Protein AF-A0A496VXV0-F1 (afdb_monomer)

Nearest PDB structures (foldseek):
  2b25-assembly2_B  TM=5.382E-01  e=2.774E-02  Homo sapiens
  3g8a-assembly1_A  TM=6.545E-01  e=1.239E-01  Thermus thermophilus HB8
  3g8b-assembly1_A  TM=5.921E-01  e=7.855E-02  Thermus thermophilus HB8
  3g89-assembly2_B  TM=6.259E-01  e=1.239E-01  Thermus thermophilus HB8
  3id6-assembly1_C-2  TM=5.266E-01  e=1.239E-01  Saccharolobus solfataricus

pLDDT: mean 87.2, std 16.37, range [36.59, 98.19]

Secondary structure (DSSP, 8-state):
-PPP------S-----EEEEEEEES-SSHHHHHHTT--STT--HHHHHHHHHHHEEEEEEEEEEEEHHHHHHHHHHHHHHTT---EEEEEE--SS---SS-EEEEEEEE-----

Structure (mmCIF, N/CA/C/O backbone):
data_AF-A0A496VXV0-F1
#
_entry.id   AF-A0A496VXV0-F1
#
loop_
_atom_site.group_PDB
_atom_site.id
_atom_site.type_symbol
_atom_site.label_atom_id
_atom_site.label_alt_id
_atom_site.label_comp_id
_atom_site.label_asym_id
_atom_site.label_entity_id
_atom_site.label_seq_id
_atom_site.pdbx_PDB_ins_code
_atom_site.Cartn_x
_atom_site.Cartn_y
_atom_site.Cartn_z
_atom_site.occupancy
_atom_site.B_iso_or_equiv
_atom_site.auth_seq_id
_atom_site.auth_comp_id
_atom_site.auth_asym_id
_atom_site.auth_atom_id
_atom_site.pdbx_PDB_model_num
ATOM 1 N N . MET A 1 1 ? -19.725 -8.554 10.460 1.00 43.66 1 MET A N 1
ATOM 2 C CA . MET A 1 1 ? -18.815 -7.424 10.185 1.00 43.66 1 MET A CA 1
ATOM 3 C C . MET A 1 1 ? -18.852 -6.503 11.391 1.00 43.66 1 MET A C 1
ATOM 5 O O . MET A 1 1 ? -19.963 -6.195 11.818 1.00 43.66 1 MET A O 1
ATOM 9 N N . PRO A 1 2 ? -17.710 -6.135 11.993 1.00 45.44 2 PRO A N 1
ATOM 10 C CA . PRO A 1 2 ? -17.699 -5.095 13.012 1.00 45.44 2 PRO A CA 1
ATOM 11 C C . PRO A 1 2 ? -18.134 -3.774 12.364 1.00 45.44 2 PRO A C 1
ATOM 13 O O . PRO A 1 2 ? -17.814 -3.497 11.210 1.00 45.44 2 PRO A O 1
ATOM 16 N N . MET A 1 3 ? -18.977 -3.032 13.071 1.00 48.06 3 MET A N 1
ATOM 17 C CA . MET A 1 3 ? -19.660 -1.842 12.574 1.00 48.06 3 MET A CA 1
ATOM 18 C C . MET A 1 3 ? -18.875 -0.618 13.057 1.00 48.06 3 MET A C 1
ATOM 20 O O . MET A 1 3 ? -18.769 -0.432 14.269 1.00 48.06 3 MET A O 1
ATOM 24 N N . CYS A 1 4 ? -18.332 0.186 12.133 1.00 50.03 4 CYS A N 1
ATOM 25 C CA . CYS A 1 4 ? -17.700 1.478 12.435 1.00 50.03 4 CYS A CA 1
ATOM 26 C C . CYS A 1 4 ? -18.625 2.312 13.331 1.00 50.03 4 CYS A C 1
ATOM 28 O O . CYS A 1 4 ? -19.787 2.538 12.981 1.00 50.03 4 CYS A O 1
ATOM 30 N N . ARG A 1 5 ? -18.130 2.773 14.483 1.00 52.34 5 ARG A N 1
ATOM 31 C CA . ARG A 1 5 ? -18.877 3.666 15.377 1.00 52.34 5 ARG A CA 1
ATOM 32 C C . ARG A 1 5 ? -18.281 5.067 15.300 1.00 52.34 5 ARG A C 1
ATOM 34 O O . ARG A 1 5 ? -17.224 5.317 15.865 1.00 52.34 5 ARG A O 1
ATOM 41 N N . SER A 1 6 ? -18.975 5.991 14.640 1.00 53.12 6 SER A N 1
ATOM 42 C CA . SER A 1 6 ? -18.615 7.410 14.677 1.00 53.12 6 SER A CA 1
ATOM 43 C C . SER A 1 6 ? -19.058 8.018 16.014 1.00 53.12 6 SER A C 1
ATOM 45 O O . SER A 1 6 ? -20.259 8.138 16.273 1.00 53.12 6 SER A O 1
ATOM 47 N N . ASN A 1 7 ? -18.115 8.426 16.864 1.00 53.34 7 ASN A N 1
ATOM 48 C CA . ASN A 1 7 ? -18.422 9.191 18.076 1.00 53.34 7 ASN A CA 1
ATOM 49 C C . ASN A 1 7 ? -18.477 10.684 17.727 1.00 53.34 7 ASN A C 1
ATOM 51 O O . ASN A 1 7 ? -17.450 11.347 17.610 1.00 53.34 7 ASN A O 1
ATOM 55 N N . GLY A 1 8 ? -19.686 11.213 17.536 1.00 49.34 8 GLY A N 1
ATOM 56 C CA . GLY A 1 8 ? -19.908 12.642 17.329 1.00 49.34 8 GLY A CA 1
ATOM 57 C C . GLY A 1 8 ? -19.907 13.402 18.655 1.00 49.34 8 GLY A C 1
ATOM 58 O O . GLY A 1 8 ? -20.921 13.427 19.346 1.00 49.34 8 GLY A O 1
ATOM 59 N N . ALA A 1 9 ? -18.792 14.046 18.999 1.00 45.94 9 ALA A N 1
ATOM 60 C CA . ALA A 1 9 ? -18.738 15.085 20.028 1.00 45.94 9 ALA A CA 1
ATOM 61 C C . ALA A 1 9 ? -17.728 16.158 19.597 1.00 45.94 9 ALA A C 1
ATOM 63 O O . ALA A 1 9 ? -16.547 15.876 19.418 1.00 45.94 9 ALA A O 1
ATOM 64 N N . GLY A 1 10 ? -18.226 17.370 19.347 1.00 54.41 10 GLY A N 1
ATOM 65 C CA . GLY A 1 10 ? -17.486 18.421 18.661 1.00 54.41 10 GLY A CA 1
ATOM 66 C C . GLY A 1 10 ? -16.418 19.115 19.503 1.00 54.41 10 GLY A C 1
ATOM 67 O O . GLY A 1 10 ? -16.707 19.590 20.592 1.00 54.41 10 GLY A O 1
ATOM 68 N N . THR A 1 11 ? -15.231 19.239 18.913 1.00 45.03 11 THR A N 1
ATOM 69 C CA . THR A 1 11 ? -14.305 20.389 18.901 1.00 45.03 11 THR A CA 1
ATOM 70 C C . THR A 1 11 ? -13.273 20.089 17.799 1.00 45.03 11 THR A C 1
ATOM 72 O O . THR A 1 11 ? -12.750 18.983 17.755 1.00 45.03 11 THR A O 1
ATOM 75 N N . GLU A 1 12 ? -13.080 21.010 16.841 1.00 51.84 12 GLU A N 1
ATOM 76 C CA . GLU A 1 12 ? -12.240 20.878 15.622 1.00 51.84 12 GLU A CA 1
ATOM 77 C C . GLU A 1 12 ? -11.945 19.437 15.151 1.00 51.84 12 GLU A C 1
ATOM 79 O O . GLU A 1 12 ? -10.835 18.912 15.272 1.00 51.84 12 GLU A O 1
ATOM 84 N N . GLN A 1 13 ? -12.960 18.778 14.586 1.00 51.66 13 GLN A N 1
ATOM 85 C CA . GLN A 1 13 ? -12.794 17.451 14.005 1.00 51.66 13 GLN A CA 1
ATOM 86 C C . GLN A 1 13 ? -11.862 17.565 12.787 1.00 51.66 13 GLN A C 1
ATOM 88 O O . GLN A 1 13 ? -12.281 18.002 11.715 1.00 51.66 13 GLN A O 1
ATOM 93 N N . LYS A 1 14 ? -10.592 17.157 12.912 1.00 62.50 14 LYS A N 1
ATOM 94 C CA . LYS A 1 14 ? -9.803 16.780 11.727 1.00 62.50 14 LYS A CA 1
ATOM 95 C C . LYS A 1 14 ? -10.651 15.764 10.970 1.00 62.50 14 LYS A C 1
ATOM 97 O O . LYS A 1 14 ? -10.956 14.742 11.571 1.00 62.50 14 LYS A O 1
ATOM 102 N N . ASN A 1 15 ? -11.056 16.052 9.730 1.00 74.25 15 ASN A N 1
ATOM 103 C CA . ASN A 1 15 ? -11.905 15.162 8.931 1.00 74.25 15 ASN A CA 1
ATOM 104 C C . ASN A 1 15 ? -11.364 13.729 9.010 1.00 74.25 15 ASN A C 1
ATOM 106 O O . ASN A 1 15 ? -10.308 13.432 8.450 1.00 74.25 15 ASN A O 1
ATOM 110 N N . LYS A 1 16 ? -12.047 12.877 9.778 1.00 88.81 16 LYS A N 1
ATOM 111 C CA . LYS A 1 16 ? -11.743 11.457 9.869 1.00 88.81 16 LYS A CA 1
ATOM 112 C C . LYS A 1 16 ? -12.671 10.704 8.931 1.00 88.81 16 LYS A C 1
ATOM 114 O O . LYS A 1 16 ? -13.772 11.167 8.640 1.00 88.81 16 LYS A O 1
ATOM 119 N N . PHE A 1 17 ? -12.217 9.554 8.458 1.00 93.50 17 PHE A N 1
ATOM 120 C CA . PHE A 1 17 ? -12.974 8.726 7.532 1.00 93.50 17 PHE A CA 1
ATOM 121 C C . PHE A 1 17 ? -13.209 7.348 8.132 1.00 93.50 17 PHE A C 1
ATOM 123 O O . PHE A 1 17 ? -12.291 6.739 8.677 1.00 93.50 17 PHE A O 1
ATOM 130 N N . SER A 1 18 ? -14.426 6.835 7.976 1.00 93.62 18 SER A N 1
ATOM 131 C CA . SER A 1 18 ? -14.773 5.470 8.377 1.00 93.62 18 SER A CA 1
ATOM 132 C C . SER A 1 18 ? -14.361 4.425 7.324 1.00 93.62 18 SER A C 1
ATOM 134 O O . SER A 1 18 ? -14.336 3.225 7.589 1.00 93.62 18 SER A O 1
ATOM 136 N N . PHE A 1 19 ? -14.021 4.866 6.110 1.00 95.75 19 PHE A N 1
ATOM 137 C CA . PHE A 1 19 ? -13.480 4.015 5.055 1.00 95.75 19 PHE A CA 1
ATOM 138 C C . PHE A 1 19 ? -12.563 4.816 4.136 1.00 95.75 19 PHE 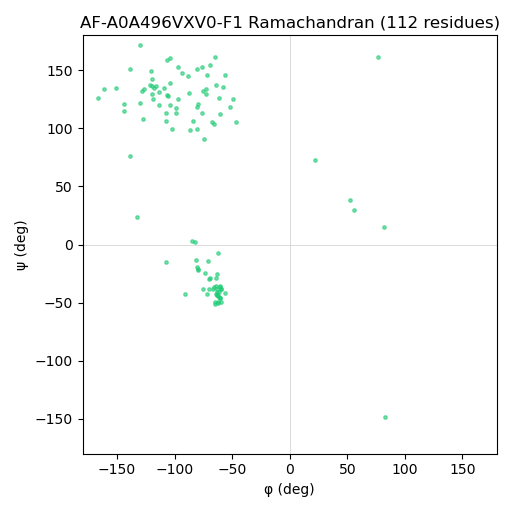A C 1
ATOM 140 O O . PHE A 1 19 ? -12.922 5.913 3.706 1.00 95.75 19 PHE A O 1
ATOM 147 N N . ILE A 1 20 ? -11.396 4.262 3.813 1.00 96.88 20 ILE A N 1
ATOM 148 C CA . ILE A 1 20 ? -10.465 4.840 2.841 1.00 96.88 20 ILE A CA 1
ATOM 149 C C . ILE A 1 20 ? -10.091 3.764 1.823 1.00 96.88 20 ILE A C 1
ATOM 151 O O . ILE A 1 20 ? -9.707 2.656 2.192 1.00 96.88 20 ILE A O 1
ATOM 155 N N . THR A 1 21 ? -10.160 4.103 0.537 1.00 96.75 21 THR A N 1
ATOM 156 C CA . THR A 1 21 ? -9.563 3.302 -0.539 1.00 96.75 21 THR A CA 1
ATOM 157 C C . THR A 1 21 ? -8.329 4.005 -1.066 1.00 96.75 21 THR A C 1
ATOM 159 O O . THR A 1 21 ? -8.406 5.172 -1.455 1.00 96.75 21 THR A O 1
ATOM 162 N N . TRP A 1 22 ? -7.213 3.294 -1.132 1.00 95.44 22 TRP A N 1
ATOM 163 C CA . TRP A 1 22 ? -5.940 3.851 -1.543 1.00 95.44 22 TRP A CA 1
ATOM 164 C C . TRP A 1 22 ? -5.318 3.026 -2.668 1.00 95.44 22 TRP A C 1
ATOM 166 O O . TRP A 1 22 ? -4.865 1.901 -2.476 1.00 95.44 22 TRP A O 1
ATOM 176 N N . PHE A 1 23 ? -5.319 3.600 -3.869 1.00 93.25 23 PHE A N 1
ATOM 177 C CA . PHE A 1 23 ? -4.737 3.000 -5.065 1.00 93.25 23 PHE A CA 1
ATOM 178 C C . PHE A 1 23 ? -3.396 3.670 -5.335 1.00 93.25 23 PHE A C 1
ATOM 180 O O . PHE A 1 23 ? -3.364 4.779 -5.871 1.00 93.25 23 PHE A O 1
ATOM 187 N N . LEU A 1 24 ? -2.300 3.018 -4.942 1.00 84.62 24 LEU A N 1
ATOM 188 C CA . LEU A 1 24 ? -0.970 3.598 -5.070 1.00 84.62 24 LEU A CA 1
ATOM 189 C C . LEU A 1 24 ? -0.177 2.906 -6.188 1.00 84.62 24 LEU A C 1
ATOM 191 O O . LEU A 1 24 ? 0.154 1.721 -6.073 1.00 84.62 24 LEU A O 1
ATOM 195 N N . PRO A 1 25 ? 0.140 3.620 -7.283 1.00 83.50 25 PRO A N 1
ATOM 196 C CA . PRO A 1 25 ? 0.901 3.035 -8.375 1.00 83.50 25 PRO A CA 1
ATOM 197 C C . PRO A 1 25 ? 2.384 2.842 -8.037 1.00 83.50 25 PRO A C 1
ATOM 199 O O . PRO A 1 25 ? 2.996 1.977 -8.661 1.00 83.50 25 PRO A O 1
ATOM 202 N N . TYR A 1 26 ? 2.932 3.620 -7.090 1.00 92.81 26 TYR A N 1
ATOM 203 C CA . TYR A 1 26 ? 4.362 3.658 -6.768 1.00 92.81 26 TYR A CA 1
ATOM 204 C C . TYR A 1 26 ? 4.610 3.850 -5.266 1.00 92.81 26 TYR A C 1
ATOM 206 O O . TYR A 1 26 ? 4.208 4.860 -4.692 1.00 92.81 26 TYR A O 1
ATOM 214 N N . LEU A 1 27 ? 5.299 2.893 -4.655 1.00 94.94 27 LEU A N 1
ATOM 215 C CA . LEU A 1 27 ? 6.012 2.983 -3.379 1.00 94.94 27 LEU A CA 1
ATOM 216 C C . LEU A 1 27 ? 7.531 3.002 -3.580 1.00 94.94 27 LEU A C 1
ATOM 218 O O . LEU A 1 27 ? 8.239 3.327 -2.634 1.00 94.94 27 LEU A O 1
ATOM 222 N N . ALA A 1 28 ? 8.026 2.645 -4.770 1.00 94.81 28 ALA A N 1
ATOM 223 C CA . ALA A 1 28 ? 9.418 2.810 -5.185 1.00 94.81 28 ALA A CA 1
ATOM 224 C C . ALA A 1 28 ? 9.639 4.125 -5.949 1.00 94.81 28 ALA A C 1
ATOM 226 O O . ALA A 1 28 ? 8.778 4.579 -6.708 1.00 94.81 28 ALA A O 1
ATOM 227 N N . ILE A 1 29 ? 10.830 4.708 -5.794 1.00 94.62 29 ILE A N 1
ATOM 228 C CA . ILE A 1 29 ? 11.181 5.983 -6.428 1.00 94.62 29 ILE A CA 1
ATOM 229 C C . ILE A 1 29 ? 11.473 5.810 -7.924 1.00 94.62 29 ILE A C 1
ATOM 231 O O . ILE A 1 29 ? 11.050 6.622 -8.739 1.00 94.62 29 ILE A O 1
ATOM 235 N N . GLU A 1 30 ? 12.130 4.723 -8.323 1.00 94.50 30 GLU A N 1
ATOM 236 C CA . GLU A 1 30 ? 12.549 4.473 -9.703 1.00 94.50 30 GLU A CA 1
ATOM 237 C C . GLU A 1 30 ? 11.381 4.369 -10.702 1.00 94.50 30 GLU A C 1
ATOM 239 O O . GLU A 1 30 ? 11.434 5.046 -11.737 1.00 94.50 30 GLU A O 1
ATOM 244 N N . PRO A 1 31 ? 10.311 3.579 -10.459 1.00 92.62 31 PRO A N 1
ATOM 245 C CA . PRO A 1 31 ? 9.170 3.529 -11.372 1.00 92.62 31 PRO A CA 1
ATOM 246 C C . PRO A 1 31 ? 8.364 4.834 -11.373 1.00 92.62 31 PRO A C 1
ATOM 248 O O . PRO A 1 31 ? 7.813 5.194 -12.413 1.00 92.62 31 PRO A O 1
ATOM 251 N N . MET A 1 32 ? 8.349 5.576 -10.260 1.00 93.50 32 MET A N 1
ATOM 252 C CA . MET A 1 32 ? 7.756 6.913 -10.192 1.00 93.50 32 MET A CA 1
ATOM 253 C C . MET A 1 32 ? 8.516 7.903 -11.095 1.00 93.50 32 MET A C 1
ATOM 255 O O . MET A 1 32 ? 7.902 8.572 -11.929 1.00 93.50 32 MET A O 1
ATOM 259 N N . LEU A 1 33 ? 9.848 7.951 -10.989 1.00 95.06 33 LEU A N 1
ATOM 260 C CA . LEU A 1 33 ? 10.705 8.795 -11.831 1.00 95.06 33 LEU A CA 1
ATOM 261 C C . LEU A 1 33 ? 10.612 8.401 -13.307 1.00 95.06 33 LEU A C 1
ATOM 263 O O . LEU A 1 33 ? 10.504 9.261 -14.178 1.00 95.06 33 LEU A O 1
ATOM 267 N N . SER A 1 34 ? 10.582 7.097 -13.595 1.00 93.75 34 SER A N 1
ATOM 268 C CA . SER A 1 34 ? 10.426 6.569 -14.958 1.00 93.75 34 SER A CA 1
ATOM 269 C C . SER A 1 34 ? 9.080 6.951 -15.588 1.00 93.75 34 SER A C 1
ATOM 271 O O . SER A 1 34 ? 8.975 7.042 -16.810 1.00 93.75 34 SER A O 1
ATOM 273 N N . ALA A 1 35 ? 8.055 7.206 -14.769 1.00 90.81 35 ALA A N 1
ATOM 274 C CA . ALA A 1 35 ? 6.762 7.734 -15.200 1.00 90.81 35 ALA A CA 1
ATOM 275 C C . ALA A 1 35 ? 6.748 9.270 -15.372 1.00 90.81 35 ALA A C 1
ATOM 277 O O . ALA A 1 35 ? 5.706 9.835 -15.701 1.00 90.81 35 ALA A O 1
ATOM 278 N N . GLY A 1 36 ? 7.883 9.948 -15.164 1.00 93.94 36 GLY A N 1
ATOM 279 C CA . GLY A 1 36 ? 8.031 11.397 -15.317 1.00 93.94 36 GLY A CA 1
ATOM 280 C C . GLY A 1 36 ? 7.566 12.221 -14.113 1.00 93.94 36 GLY A C 1
ATOM 281 O O . GLY A 1 36 ? 7.357 13.425 -14.252 1.00 93.94 36 GLY A O 1
ATOM 282 N N . LEU A 1 37 ? 7.374 11.598 -12.946 1.00 90.94 37 LEU A N 1
ATOM 283 C CA . LEU A 1 37 ? 6.954 12.286 -11.723 1.00 90.94 37 LEU A CA 1
ATOM 284 C C . LEU A 1 37 ? 8.170 12.805 -10.928 1.00 90.9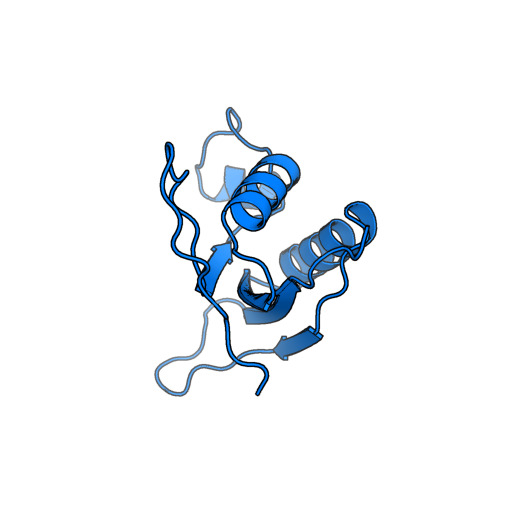4 37 LEU A C 1
ATOM 286 O O . LEU A 1 37 ? 9.207 12.146 -10.914 1.00 90.94 37 LEU A O 1
ATOM 290 N N . PRO A 1 38 ? 8.068 13.971 -10.260 1.00 91.81 38 PRO A N 1
ATOM 291 C CA . PRO A 1 38 ? 9.183 14.578 -9.531 1.00 91.81 38 PRO A CA 1
ATOM 292 C C . PRO A 1 38 ? 9.468 13.889 -8.186 1.00 91.81 38 PRO A C 1
ATOM 294 O O . PRO A 1 38 ? 8.560 13.378 -7.534 1.00 91.81 38 PRO A O 1
ATOM 297 N N . GLU A 1 39 ? 10.717 13.955 -7.716 1.00 93.12 39 GLU A N 1
ATOM 298 C CA . GLU A 1 39 ? 11.142 13.332 -6.448 1.00 93.12 39 GLU A CA 1
ATOM 299 C C . GLU A 1 39 ? 10.806 14.134 -5.183 1.00 93.12 39 GLU A C 1
ATOM 301 O O . GLU A 1 39 ? 10.786 13.566 -4.095 1.00 93.12 39 GLU A O 1
ATOM 306 N N . TYR A 1 40 ? 10.537 15.441 -5.297 1.00 88.06 40 TYR A N 1
ATOM 307 C CA . TYR A 1 40 ? 10.584 16.393 -4.171 1.00 88.06 40 TYR A CA 1
ATOM 308 C C . TYR A 1 40 ? 9.594 16.124 -3.018 1.00 88.06 40 TYR A C 1
ATOM 310 O O . TYR A 1 40 ? 9.683 16.767 -1.973 1.00 88.06 40 TYR A O 1
ATOM 318 N N . HIS A 1 41 ? 8.677 15.166 -3.176 1.00 85.50 41 HIS A N 1
ATOM 319 C CA . HIS A 1 41 ? 7.712 14.742 -2.155 1.00 85.50 41 HIS A CA 1
ATOM 320 C C . HIS A 1 41 ? 7.625 13.218 -1.996 1.00 85.50 41 HIS A C 1
ATOM 322 O O . HIS A 1 41 ? 6.602 12.696 -1.549 1.00 85.50 41 HIS A O 1
ATOM 328 N N . PHE A 1 42 ? 8.676 12.491 -2.376 1.00 92.19 42 PHE A N 1
ATOM 329 C CA . PHE A 1 42 ? 8.706 11.043 -2.233 1.00 92.19 42 PHE A CA 1
ATOM 330 C C . PHE A 1 42 ? 8.910 10.629 -0.767 1.00 92.19 42 PHE A C 1
ATOM 332 O O . PH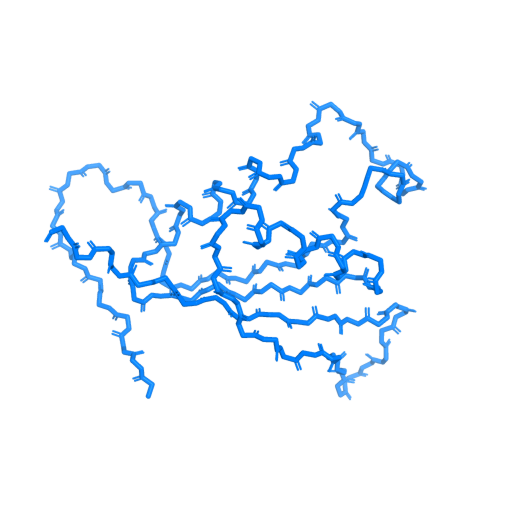E A 1 42 ? 10.031 10.479 -0.291 1.00 92.19 42 PHE A O 1
ATOM 339 N N . ASP A 1 43 ? 7.800 10.454 -0.051 1.00 93.31 43 ASP A N 1
ATOM 340 C CA . ASP A 1 43 ? 7.762 9.942 1.322 1.00 93.31 43 ASP A CA 1
ATOM 341 C C . ASP A 1 43 ? 6.584 8.962 1.496 1.00 93.31 43 ASP A C 1
ATOM 343 O O . ASP A 1 43 ? 5.537 9.319 2.052 1.00 93.31 43 ASP A O 1
ATOM 347 N N . PRO A 1 44 ? 6.704 7.720 0.989 1.00 93.00 44 PRO A N 1
ATOM 348 C CA . PRO A 1 44 ? 5.625 6.737 1.069 1.00 93.00 44 PRO A CA 1
ATOM 349 C C . PRO A 1 44 ? 5.236 6.405 2.518 1.00 93.00 44 PRO A C 1
ATOM 351 O O . PRO A 1 44 ? 4.051 6.228 2.806 1.00 93.00 44 PRO A O 1
ATOM 354 N N . ALA A 1 45 ? 6.199 6.378 3.445 1.00 93.88 45 ALA A N 1
ATOM 355 C CA . ALA A 1 45 ? 5.942 6.089 4.854 1.00 93.88 45 ALA A CA 1
ATOM 356 C C . ALA A 1 45 ? 5.227 7.248 5.563 1.00 93.88 45 ALA A C 1
ATOM 358 O O . ALA A 1 45 ? 4.286 7.034 6.329 1.00 93.88 45 ALA A O 1
ATOM 359 N N . GLY A 1 46 ? 5.634 8.496 5.319 1.00 95.06 46 GLY A N 1
ATOM 360 C CA . GLY A 1 46 ? 4.927 9.673 5.826 1.00 95.06 46 GLY A CA 1
ATOM 361 C C . GLY A 1 46 ? 3.512 9.789 5.271 1.00 95.06 46 GLY A C 1
ATOM 362 O O . GLY A 1 46 ? 2.577 10.020 6.041 1.00 95.06 46 GLY A O 1
ATOM 363 N N . LEU A 1 47 ? 3.326 9.548 3.969 1.00 93.81 47 LEU A N 1
ATOM 364 C CA . LEU A 1 47 ? 2.001 9.538 3.353 1.00 93.81 47 LEU A CA 1
ATOM 365 C C . LEU A 1 47 ? 1.117 8.431 3.941 1.00 93.81 47 LEU A C 1
ATOM 367 O O . LEU A 1 47 ? -0.032 8.694 4.295 1.00 93.81 47 LEU A O 1
ATOM 371 N N . PHE A 1 48 ? 1.649 7.220 4.116 1.00 95.19 48 PHE A N 1
ATOM 372 C CA . PHE A 1 48 ? 0.917 6.126 4.749 1.00 95.19 48 PHE A CA 1
ATOM 373 C C . PHE A 1 48 ? 0.485 6.469 6.177 1.00 95.19 48 PHE A C 1
ATOM 375 O O . PHE A 1 48 ? -0.697 6.352 6.498 1.00 95.19 48 PHE A O 1
ATOM 382 N N . ARG A 1 49 ? 1.398 6.972 7.018 1.00 95.44 49 ARG A N 1
ATOM 383 C CA . ARG A 1 49 ? 1.075 7.403 8.389 1.00 95.44 49 ARG A CA 1
ATOM 384 C C . ARG A 1 49 ? 0.029 8.512 8.411 1.00 95.44 49 ARG A C 1
ATOM 386 O O . ARG A 1 49 ? -0.850 8.506 9.272 1.00 95.44 49 ARG A O 1
ATOM 393 N N . TYR A 1 50 ? 0.086 9.443 7.460 1.00 94.56 50 TYR A N 1
ATOM 394 C CA . TYR A 1 50 ? -0.924 10.486 7.315 1.00 94.56 50 TYR A CA 1
ATOM 395 C C . TYR A 1 50 ? -2.306 9.895 6.998 1.00 94.56 50 TYR A C 1
ATOM 397 O O . TYR A 1 50 ? -3.264 10.179 7.717 1.00 94.56 50 TYR A O 1
ATOM 405 N N . ILE A 1 51 ? -2.404 9.016 5.994 1.00 94.19 51 ILE A N 1
ATOM 406 C CA . ILE A 1 51 ? -3.653 8.334 5.619 1.00 94.19 51 ILE A CA 1
ATOM 407 C C . ILE A 1 51 ? -4.186 7.473 6.773 1.00 94.19 51 ILE A C 1
ATOM 409 O O . ILE A 1 51 ? -5.364 7.564 7.122 1.00 94.19 51 ILE A O 1
ATOM 413 N N . TRP A 1 52 ? -3.321 6.701 7.434 1.00 94.69 52 TRP A N 1
ATOM 414 C CA . TRP A 1 52 ? -3.674 5.929 8.627 1.00 94.69 52 TRP A CA 1
ATOM 415 C C . TRP A 1 52 ? -4.175 6.825 9.764 1.00 94.69 52 TRP A C 1
ATOM 417 O O . TRP A 1 52 ? -5.127 6.492 10.473 1.00 94.69 52 TRP A O 1
ATOM 427 N N . GLY A 1 53 ? -3.570 8.003 9.918 1.00 93.44 53 GLY A N 1
ATOM 428 C CA . GLY A 1 53 ? -3.985 9.039 10.851 1.00 93.44 53 GLY A CA 1
ATOM 429 C C . GLY A 1 53 ? -5.363 9.621 10.539 1.00 93.44 53 GLY A C 1
ATOM 430 O O . GLY A 1 53 ? -6.046 10.030 11.474 1.00 93.44 53 GLY A O 1
ATOM 431 N N . LEU A 1 54 ? -5.806 9.633 9.282 1.00 94.12 54 LEU A N 1
ATOM 432 C CA . LEU A 1 54 ? -7.145 10.088 8.888 1.00 94.12 54 LEU A CA 1
ATOM 433 C C . LEU A 1 54 ? -8.237 9.034 9.121 1.00 94.12 54 LEU A C 1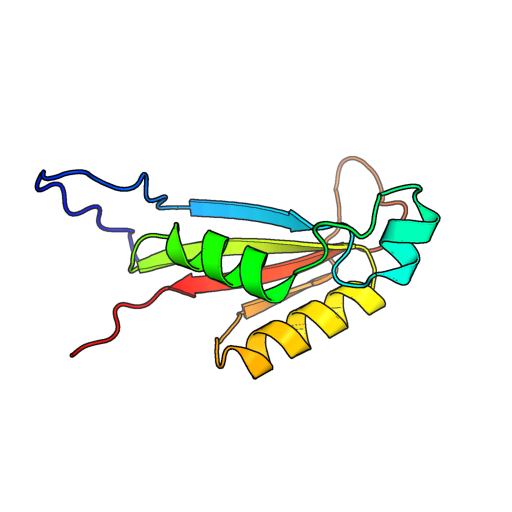
ATOM 435 O O . LEU A 1 54 ? -9.405 9.392 9.241 1.00 94.12 54 LEU A O 1
ATOM 439 N N . LEU A 1 55 ? -7.883 7.755 9.226 1.00 94.31 55 LEU A N 1
ATOM 440 C CA . LEU A 1 55 ? -8.850 6.687 9.471 1.00 94.31 55 LEU A CA 1
ATOM 441 C C . LEU A 1 55 ? -9.375 6.725 10.919 1.00 94.31 55 LEU A C 1
ATOM 443 O O . LEU A 1 55 ? -8.593 6.864 11.871 1.00 94.31 55 LEU A O 1
ATOM 447 N N . GLU A 1 56 ? -10.692 6.609 11.088 1.00 92.25 56 GLU A N 1
ATOM 448 C CA . GLU A 1 56 ? -11.340 6.412 12.393 1.00 92.25 56 GLU A CA 1
ATOM 449 C C . GLU A 1 56 ? -10.953 5.064 13.016 1.00 92.25 56 GLU A C 1
ATOM 451 O O . GLU A 1 56 ? -10.463 4.160 12.339 1.00 92.25 56 GLU A O 1
ATOM 456 N N . SER A 1 57 ? -11.154 4.928 14.325 1.00 90.25 57 SER A N 1
ATOM 457 C CA . SER A 1 57 ? -11.057 3.626 14.984 1.00 90.25 57 SER A CA 1
ATOM 458 C C . SER A 1 57 ? -12.207 2.707 14.563 1.00 90.25 57 SER A C 1
ATOM 460 O O . SER A 1 57 ? -13.281 3.170 14.188 1.00 90.25 57 SER A O 1
ATOM 462 N N . GLU A 1 58 ? -11.980 1.401 14.650 1.00 90.75 58 GLU A N 1
ATOM 463 C CA . GLU A 1 58 ? -12.875 0.323 14.212 1.00 90.75 58 GLU A CA 1
ATOM 464 C C . GLU A 1 58 ? -13.286 0.421 12.733 1.00 90.75 58 GLU A C 1
ATOM 466 O O . GLU A 1 58 ? -14.367 -0.020 12.340 1.00 90.75 58 GLU A O 1
ATOM 471 N N . CYS A 1 59 ? -12.410 1.000 11.909 1.00 94.06 59 CYS A N 1
ATOM 472 C CA . CYS A 1 59 ? -12.673 1.306 10.510 1.00 94.06 59 CYS A CA 1
ATOM 473 C C . CYS A 1 59 ? -11.579 0.806 9.567 1.00 94.06 59 CYS A C 1
ATOM 475 O O . CYS A 1 59 ? -10.556 0.268 9.998 1.00 94.06 59 CYS A O 1
ATOM 477 N N . ILE A 1 60 ? -11.849 0.900 8.261 1.00 96.44 60 ILE A N 1
ATOM 478 C CA . ILE A 1 60 ? -11.170 0.083 7.250 1.00 96.44 60 ILE A CA 1
ATOM 479 C C . ILE A 1 60 ? -10.376 0.938 6.257 1.00 96.44 60 ILE A C 1
ATOM 481 O O . ILE A 1 60 ? -10.892 1.902 5.689 1.00 96.44 60 ILE A O 1
ATOM 485 N N . LEU A 1 61 ? -9.142 0.517 5.983 1.00 97.50 61 LEU A N 1
ATOM 486 C CA . LEU A 1 61 ? -8.331 0.987 4.863 1.00 97.50 61 LEU A CA 1
ATOM 487 C C . LEU A 1 61 ? -8.124 -0.158 3.865 1.00 97.50 61 LEU A C 1
ATOM 489 O O . LEU A 1 61 ? -7.561 -1.195 4.206 1.00 97.50 61 LEU A O 1
ATOM 493 N N . LEU A 1 62 ? -8.571 0.047 2.627 1.00 98.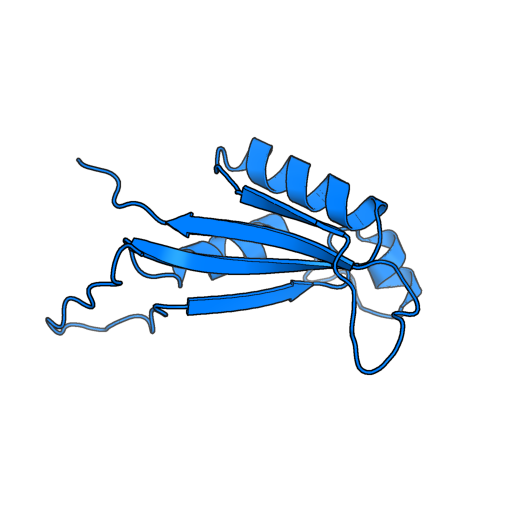19 62 LEU A N 1
ATOM 494 C CA . LEU A 1 62 ? -8.288 -0.825 1.489 1.00 98.19 62 LEU A CA 1
ATOM 495 C C . LEU A 1 62 ? -7.108 -0.251 0.705 1.00 98.19 62 LEU A C 1
ATOM 497 O O . LEU A 1 62 ? -7.180 0.891 0.253 1.00 98.19 62 LEU A O 1
ATOM 501 N N . ILE A 1 63 ? -6.064 -1.047 0.490 1.00 98.00 63 ILE A N 1
ATOM 502 C CA . ILE A 1 63 ? -4.895 -0.663 -0.310 1.00 98.00 63 ILE A CA 1
ATOM 503 C C . ILE A 1 63 ? -4.795 -1.567 -1.530 1.00 98.00 63 ILE A C 1
ATOM 505 O O . ILE A 1 63 ? -4.950 -2.783 -1.418 1.00 98.00 63 ILE A O 1
ATOM 509 N N . VAL A 1 64 ? -4.513 -0.973 -2.689 1.00 97.62 64 VAL A N 1
ATOM 510 C CA . VAL A 1 64 ? -4.231 -1.700 -3.927 1.00 97.62 64 VAL A CA 1
ATOM 511 C C . VAL A 1 64 ? -2.949 -1.177 -4.561 1.00 97.62 64 VAL A C 1
ATOM 513 O O . VAL A 1 64 ? -2.868 -0.004 -4.934 1.00 97.62 64 VAL A O 1
ATOM 516 N N . ASN A 1 65 ? -1.976 -2.069 -4.746 1.00 97.19 65 ASN A N 1
ATOM 517 C CA . ASN A 1 65 ? -0.710 -1.769 -5.405 1.00 97.19 65 ASN A CA 1
ATOM 518 C C . ASN A 1 65 ? -0.631 -2.366 -6.810 1.00 97.19 65 ASN A C 1
ATOM 520 O O . ASN A 1 65 ? -1.319 -3.320 -7.190 1.00 97.19 65 ASN A O 1
ATOM 524 N N . GLN A 1 66 ? 0.257 -1.761 -7.585 1.00 95.38 66 GLN A N 1
ATOM 525 C CA . GLN A 1 66 ? 0.546 -2.059 -8.972 1.00 95.38 66 GLN A CA 1
ATOM 526 C C . GLN A 1 66 ? 1.791 -2.943 -9.095 1.00 95.38 66 GLN A C 1
ATOM 528 O O . GLN A 1 66 ? 2.903 -2.491 -8.873 1.00 95.38 66 GLN A O 1
ATOM 533 N N . GLY A 1 67 ? 1.631 -4.185 -9.540 1.00 95.44 67 GLY A N 1
ATOM 534 C CA . GLY A 1 67 ? 2.762 -5.084 -9.744 1.00 95.44 67 GLY A CA 1
ATOM 535 C C . GLY A 1 67 ? 3.317 -5.678 -8.447 1.00 95.44 67 GLY A C 1
ATOM 536 O O . GLY A 1 67 ? 3.073 -5.199 -7.342 1.00 95.44 67 GLY A O 1
ATOM 537 N N . LEU A 1 68 ? 4.073 -6.768 -8.594 1.00 95.50 68 LEU A N 1
ATOM 538 C CA . LEU A 1 68 ? 4.593 -7.533 -7.456 1.00 95.50 68 LEU A CA 1
ATOM 539 C C . LEU A 1 68 ? 5.694 -6.785 -6.685 1.00 95.50 68 LEU A C 1
ATOM 541 O O . LEU A 1 68 ? 5.850 -6.998 -5.487 1.00 95.50 68 LEU A O 1
ATOM 545 N N . ALA A 1 69 ? 6.469 -5.931 -7.356 1.00 95.88 69 ALA A N 1
ATOM 546 C CA . ALA A 1 69 ? 7.524 -5.155 -6.706 1.00 95.88 69 ALA A CA 1
ATOM 547 C C . ALA A 1 69 ? 6.937 -4.161 -5.691 1.00 95.88 69 ALA A C 1
ATOM 549 O O . ALA A 1 69 ? 7.305 -4.201 -4.521 1.00 95.88 69 ALA A O 1
ATOM 550 N N . GLU A 1 70 ? 5.951 -3.363 -6.110 1.00 96.88 70 GLU A N 1
ATOM 551 C CA . GLU A 1 70 ? 5.251 -2.421 -5.226 1.00 96.88 70 GLU A CA 1
ATOM 552 C C . GLU A 1 70 ? 4.502 -3.150 -4.109 1.00 96.88 70 GLU A C 1
ATOM 554 O O . GLU A 1 70 ? 4.515 -2.721 -2.961 1.00 96.88 70 GLU A O 1
ATOM 559 N N . ALA A 1 71 ? 3.905 -4.303 -4.424 1.00 96.81 71 ALA A N 1
ATOM 560 C CA . ALA A 1 71 ? 3.249 -5.149 -3.435 1.00 96.81 71 ALA A CA 1
ATOM 561 C C . ALA A 1 71 ? 4.177 -5.570 -2.284 1.00 96.81 71 ALA A C 1
ATOM 563 O O . ALA A 1 71 ? 3.777 -5.556 -1.125 1.00 96.81 71 ALA A O 1
ATOM 564 N N . ARG A 1 72 ? 5.428 -5.924 -2.597 1.00 96.88 72 ARG A N 1
ATOM 565 C CA . ARG A 1 72 ? 6.426 -6.308 -1.588 1.00 96.88 72 ARG A CA 1
ATOM 566 C C . ARG A 1 72 ? 6.872 -5.123 -0.740 1.00 96.88 72 ARG A C 1
ATOM 568 O O . ARG A 1 72 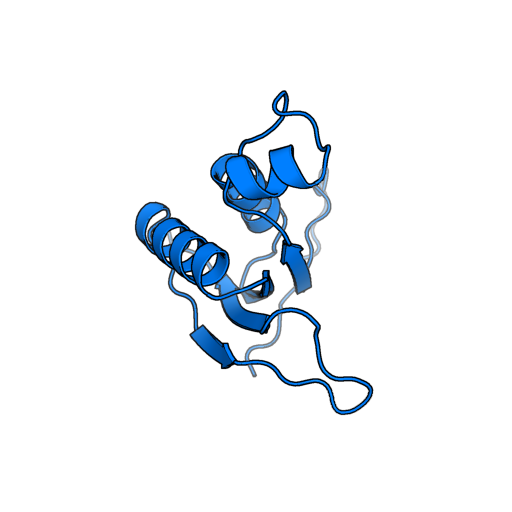? 7.047 -5.280 0.461 1.00 96.88 72 ARG A O 1
ATOM 575 N N . LEU A 1 73 ? 7.025 -3.945 -1.345 1.00 97.31 73 LEU A N 1
ATOM 576 C CA . LEU A 1 73 ? 7.335 -2.720 -0.600 1.00 97.31 73 LEU A CA 1
ATOM 577 C C . LEU A 1 73 ? 6.193 -2.342 0.347 1.00 97.31 73 LEU A C 1
ATOM 579 O O . LEU A 1 73 ? 6.443 -1.891 1.460 1.00 97.31 73 LEU A O 1
ATOM 583 N N . GLN A 1 74 ? 4.944 -2.576 -0.060 1.00 97.56 74 GLN A N 1
ATOM 584 C CA . GLN A 1 74 ? 3.787 -2.360 0.801 1.00 97.56 74 GLN A CA 1
ATOM 585 C C . GLN A 1 74 ? 3.797 -3.303 2.015 1.00 97.56 74 GLN A C 1
ATOM 587 O O . GLN A 1 74 ? 3.536 -2.850 3.128 1.00 97.56 74 GLN A O 1
ATOM 592 N N . GLU A 1 75 ? 4.131 -4.585 1.819 1.00 96.88 75 GLU A N 1
ATOM 593 C CA . GLU A 1 75 ? 4.289 -5.563 2.909 1.00 96.88 75 GLU A CA 1
ATOM 594 C C . GLU A 1 75 ? 5.393 -5.135 3.888 1.00 96.88 75 GLU A C 1
ATOM 596 O O . GLU A 1 75 ? 5.157 -5.089 5.094 1.00 96.88 75 GLU A O 1
ATOM 601 N N . GLN A 1 76 ? 6.550 -4.710 3.372 1.00 97.06 76 GLN A N 1
ATOM 602 C CA . GLN A 1 76 ? 7.641 -4.169 4.191 1.00 97.06 76 GLN A CA 1
ATOM 603 C C . GLN A 1 76 ? 7.2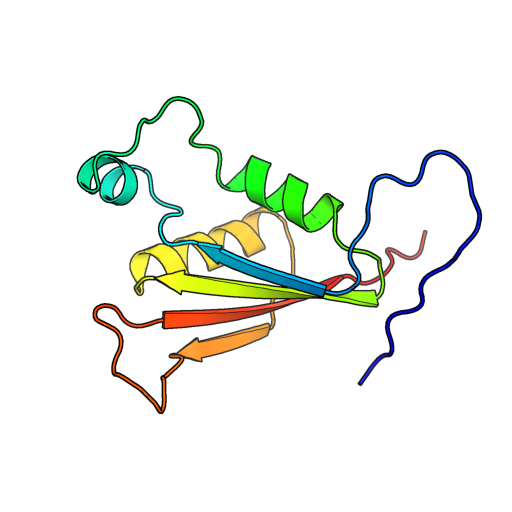28 -2.915 4.968 1.00 97.06 76 GLN A C 1
ATOM 605 O O . GLN A 1 76 ? 7.646 -2.733 6.110 1.00 97.06 76 GLN A O 1
ATOM 610 N N . LEU A 1 77 ? 6.392 -2.054 4.380 1.00 96.31 77 LEU A N 1
ATOM 611 C CA . LEU A 1 77 ? 5.881 -0.870 5.065 1.00 96.31 77 LEU A CA 1
ATOM 612 C C . LEU A 1 77 ? 4.948 -1.245 6.226 1.00 96.31 77 LEU A C 1
ATOM 614 O O . LEU A 1 77 ? 5.019 -0.624 7.283 1.00 96.31 77 LEU A O 1
ATOM 618 N N . PHE A 1 78 ? 4.110 -2.275 6.069 1.00 96.12 78 PHE A N 1
ATOM 619 C CA . PHE A 1 78 ? 3.288 -2.780 7.174 1.00 96.12 78 PHE A CA 1
ATOM 620 C C . PHE A 1 78 ? 4.143 -3.340 8.311 1.00 96.12 78 PHE A C 1
ATOM 622 O O . PHE A 1 78 ? 3.879 -3.034 9.473 1.00 96.12 78 PHE A O 1
ATOM 629 N N . GLU A 1 79 ? 5.179 -4.114 7.981 1.00 95.94 79 GLU A N 1
ATOM 630 C CA . GLU A 1 79 ? 6.129 -4.653 8.959 1.00 95.94 79 GLU A CA 1
ATOM 631 C C . GLU A 1 79 ? 6.858 -3.533 9.710 1.00 95.94 79 GLU A C 1
ATOM 633 O O . GLU A 1 79 ? 6.936 -3.562 10.938 1.00 95.94 79 GLU A O 1
ATOM 638 N N . PHE A 1 80 ? 7.341 -2.519 8.984 1.00 94.62 80 PHE A N 1
ATOM 639 C CA . PHE A 1 80 ? 8.039 -1.367 9.553 1.00 94.62 80 PHE A CA 1
ATOM 640 C C . PHE A 1 80 ? 7.159 -0.562 10.519 1.00 94.62 80 PHE A C 1
ATOM 642 O O . PHE A 1 80 ? 7.618 -0.154 11.584 1.00 94.62 80 PHE A O 1
ATOM 649 N N . GLU A 1 81 ? 5.885 -0.370 10.176 1.00 94.56 81 GLU A N 1
ATOM 650 C CA . GLU A 1 81 ? 4.909 0.353 11.004 1.00 94.56 81 GLU A CA 1
ATOM 651 C C . GLU A 1 81 ? 4.251 -0.547 12.071 1.00 94.56 81 GLU A C 1
ATOM 653 O O . GLU A 1 81 ? 3.379 -0.093 12.812 1.00 94.56 81 GLU A O 1
ATOM 658 N N . ALA A 1 82 ? 4.662 -1.820 12.162 1.00 95.12 82 ALA A N 1
ATOM 659 C CA . ALA A 1 82 ? 4.107 -2.834 13.059 1.00 95.12 82 ALA A CA 1
ATOM 660 C C . ALA A 1 82 ? 2.572 -2.978 12.957 1.00 95.12 82 ALA A C 1
ATOM 662 O O . ALA A 1 82 ? 1.878 -3.179 13.957 1.00 95.12 82 ALA A O 1
ATOM 663 N N . LEU A 1 83 ? 2.033 -2.882 11.738 1.00 94.12 83 LEU A N 1
ATOM 664 C CA . LEU A 1 83 ? 0.604 -3.011 11.458 1.00 94.12 83 LEU A CA 1
ATOM 665 C C . LEU A 1 83 ? 0.278 -4.370 10.841 1.00 94.12 83 LEU A C 1
ATOM 667 O O . LEU A 1 83 ? 0.976 -4.869 9.963 1.00 94.12 83 LEU A O 1
ATOM 671 N N . SER A 1 84 ? -0.838 -4.954 11.275 1.00 93.44 84 SER A N 1
ATOM 672 C CA . SER A 1 84 ? -1.378 -6.167 10.666 1.00 93.44 84 SER A CA 1
ATOM 673 C C . SER A 1 84 ? -2.292 -5.808 9.495 1.00 93.44 84 SER A C 1
ATOM 675 O O . SER A 1 84 ? -3.188 -4.971 9.630 1.00 93.44 84 SER A O 1
ATOM 677 N N . ALA A 1 85 ? -2.071 -6.456 8.354 1.00 95.88 85 ALA A N 1
ATOM 678 C CA . ALA A 1 85 ? -2.887 -6.316 7.158 1.00 95.88 85 ALA A CA 1
ATOM 679 C C . ALA A 1 85 ? -3.364 -7.694 6.684 1.00 95.88 85 ALA A C 1
ATOM 681 O O . ALA A 1 85 ? -2.581 -8.640 6.584 1.00 95.88 85 ALA A O 1
ATOM 682 N N . GLU A 1 86 ? -4.647 -7.805 6.353 1.00 97.50 86 GLU A N 1
ATOM 683 C CA . GLU A 1 86 ? -5.206 -8.979 5.695 1.00 97.50 86 GLU A CA 1
ATOM 684 C C . GLU A 1 86 ? -4.895 -8.912 4.199 1.00 97.50 86 GLU A C 1
ATOM 686 O O . GLU A 1 86 ? -5.272 -7.964 3.507 1.00 97.50 86 GLU A O 1
ATOM 691 N N . LYS A 1 87 ? -4.196 -9.922 3.682 1.00 97.00 87 LYS A N 1
ATOM 692 C CA . LYS A 1 87 ? -3.838 -10.002 2.266 1.00 97.00 87 LYS A CA 1
ATOM 693 C C . LYS A 1 87 ? -5.020 -10.525 1.450 1.00 97.00 87 LYS A C 1
ATOM 695 O O . LYS A 1 87 ? -5.417 -11.673 1.612 1.00 97.00 87 LYS A O 1
ATOM 700 N N . LEU A 1 88 ? -5.509 -9.715 0.511 1.00 97.19 88 LEU A N 1
ATOM 701 C CA . LEU A 1 88 ? -6.503 -10.140 -0.484 1.00 97.19 88 LEU A CA 1
ATOM 702 C C . LEU A 1 88 ? -5.860 -10.918 -1.642 1.00 97.19 88 LEU A C 1
ATOM 704 O O . LEU A 1 88 ? -6.528 -11.686 -2.326 1.00 97.19 88 LEU A O 1
ATOM 708 N N . GLY A 1 89 ? -4.556 -10.728 -1.863 1.00 94.62 89 GLY A N 1
ATOM 709 C CA . GLY A 1 89 ? -3.816 -11.396 -2.932 1.00 94.62 89 GLY A CA 1
ATOM 710 C C . GLY A 1 89 ? -3.969 -10.692 -4.279 1.00 94.62 89 GLY A C 1
ATOM 711 O O . GLY A 1 89 ? -4.047 -9.465 -4.330 1.00 94.62 89 GLY A O 1
ATOM 712 N N . LEU A 1 90 ? -3.930 -11.467 -5.367 1.00 96.38 90 LEU A N 1
ATOM 713 C CA . LEU A 1 90 ? -4.081 -10.959 -6.732 1.00 96.38 90 LEU A CA 1
ATOM 714 C C . LEU A 1 90 ? -5.542 -10.561 -6.979 1.00 96.38 90 LEU A C 1
ATOM 716 O O . LEU A 1 90 ? -6.453 -11.344 -6.726 1.00 96.38 90 LEU A O 1
ATOM 720 N N . LEU A 1 91 ? -5.748 -9.350 -7.487 1.00 95.25 91 LEU A N 1
ATOM 721 C CA . LEU A 1 91 ? -7.053 -8.804 -7.827 1.00 95.25 91 LEU A CA 1
ATOM 722 C C . LEU A 1 91 ? -7.241 -8.799 -9.344 1.00 95.25 91 LEU A C 1
ATOM 724 O O . LEU A 1 91 ? -6.441 -8.208 -10.075 1.00 95.25 91 LEU A O 1
ATOM 728 N N . ASP A 1 92 ? -8.354 -9.375 -9.784 1.00 93.44 92 ASP A N 1
ATOM 729 C CA . ASP A 1 92 ? -8.802 -9.343 -11.173 1.00 93.44 92 ASP A CA 1
ATOM 730 C C . ASP A 1 92 ? -9.955 -8.352 -11.365 1.00 93.44 92 ASP A C 1
ATOM 732 O O . ASP A 1 92 ? -10.644 -7.956 -10.423 1.00 93.44 92 ASP A O 1
ATOM 736 N N . SER A 1 93 ? -10.168 -7.936 -12.613 1.00 90.62 93 SER A N 1
ATOM 737 C CA . SER A 1 93 ? -11.272 -7.058 -13.000 1.00 90.62 93 SER A CA 1
ATOM 738 C C . SER A 1 93 ? -12.170 -7.772 -14.009 1.00 90.62 93 SER A C 1
ATOM 740 O O . SER A 1 93 ? -11.677 -8.174 -15.067 1.00 90.62 93 SER A O 1
ATOM 742 N N . PRO A 1 94 ? -13.487 -7.888 -13.744 1.00 92.31 94 PRO A N 1
ATOM 743 C CA . PRO A 1 94 ? -14.418 -8.532 -14.670 1.00 92.31 94 PRO A CA 1
ATOM 744 C C . PRO A 1 94 ? -14.678 -7.689 -15.927 1.00 92.31 94 PRO A C 1
ATOM 746 O O . PRO A 1 94 ? -15.232 -8.191 -16.899 1.00 92.31 94 PRO A O 1
ATOM 749 N N . PHE A 1 95 ? -14.294 -6.407 -15.920 1.00 92.44 95 PHE A N 1
ATOM 750 C CA . PHE A 1 95 ? -14.527 -5.488 -17.035 1.00 92.44 95 PHE A CA 1
ATOM 751 C C . PHE A 1 95 ? -13.369 -5.468 -18.032 1.00 92.44 95 PHE A C 1
ATOM 753 O O . PHE A 1 95 ? -13.587 -5.406 -19.240 1.00 92.44 95 PHE A O 1
ATOM 760 N N . LYS A 1 96 ? -12.128 -5.462 -17.534 1.00 91.12 96 LYS A N 1
ATOM 761 C CA . LYS A 1 96 ? -10.923 -5.382 -18.365 1.00 91.12 96 LYS A CA 1
ATOM 762 C C . LYS A 1 96 ? -9.702 -5.840 -17.582 1.00 91.12 96 LYS A C 1
ATOM 764 O O . LYS A 1 96 ? -9.467 -5.347 -16.481 1.00 91.12 96 LYS A O 1
ATOM 769 N N . ALA A 1 97 ? -8.886 -6.689 -18.202 1.00 91.44 97 ALA A N 1
ATOM 770 C CA . ALA A 1 97 ? -7.598 -7.093 -17.654 1.00 91.44 97 ALA A CA 1
ATOM 771 C C . ALA A 1 97 ? -6.688 -5.879 -17.399 1.00 91.44 97 ALA A C 1
ATOM 773 O O . ALA A 1 97 ? -6.573 -4.971 -18.232 1.00 91.44 97 ALA A O 1
ATOM 774 N N . PHE A 1 98 ? -6.029 -5.868 -16.242 1.00 92.25 98 PHE A N 1
ATOM 775 C CA . PHE A 1 98 ? -5.053 -4.837 -15.919 1.00 92.25 98 PHE A CA 1
ATOM 776 C C . PHE A 1 98 ? -3.777 -5.017 -16.744 1.00 92.25 98 PHE A C 1
ATOM 778 O O . PHE A 1 98 ? -3.352 -6.136 -17.011 1.00 92.25 98 PHE A O 1
A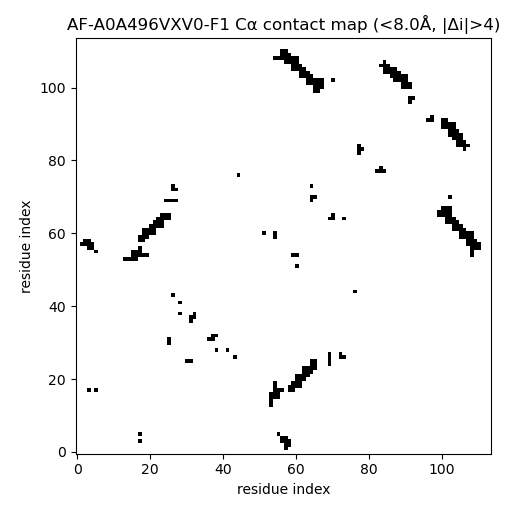TOM 785 N N . HIS A 1 99 ? -3.134 -3.905 -17.108 1.00 91.06 99 HIS A N 1
ATOM 786 C CA . HIS A 1 99 ? -1.829 -3.949 -17.775 1.00 91.06 99 HIS A CA 1
ATOM 787 C C . HIS A 1 99 ? -0.741 -4.514 -16.842 1.00 91.06 99 HIS A C 1
ATOM 789 O O . HIS A 1 99 ? 0.110 -5.284 -17.270 1.00 91.06 99 HIS A O 1
ATOM 795 N N . TYR A 1 100 ? -0.815 -4.184 -15.551 1.00 91.69 100 TYR A N 1
ATOM 796 C CA . TYR A 1 100 ? 0.026 -4.762 -14.505 1.00 91.69 100 TYR A CA 1
ATOM 797 C C . TYR A 1 100 ? -0.860 -5.461 -13.472 1.00 91.69 100 TYR A C 1
ATOM 799 O O . TYR A 1 100 ? -1.912 -4.904 -13.141 1.00 91.69 100 TYR A O 1
ATOM 807 N N . PRO A 1 101 ? -0.445 -6.614 -12.913 1.00 95.12 101 PRO A N 1
ATOM 808 C CA . PRO A 1 101 ? -1.218 -7.300 -11.881 1.00 95.12 101 PRO A CA 1
ATOM 809 C C . PRO A 1 101 ? -1.490 -6.368 -10.694 1.00 95.12 101 PRO A C 1
ATOM 811 O O . PRO A 1 101 ? -0.674 -5.497 -10.377 1.00 95.12 101 PRO A O 1
ATOM 814 N N . ARG A 1 102 ? -2.652 -6.516 -10.056 1.00 96.44 102 ARG A N 1
ATOM 815 C CA . ARG A 1 102 ? -3.055 -5.712 -8.896 1.00 96.44 102 ARG A CA 1
ATOM 816 C C . ARG A 1 102 ? -3.035 -6.577 -7.653 1.00 96.44 102 ARG A C 1
ATOM 818 O O . ARG A 1 102 ? -3.533 -7.692 -7.688 1.00 96.44 102 ARG A O 1
ATOM 825 N N . TYR A 1 103 ? -2.465 -6.068 -6.574 1.00 97.50 103 TYR A N 1
ATOM 826 C CA . TYR A 1 103 ? -2.409 -6.777 -5.299 1.00 97.50 103 TYR A CA 1
ATOM 827 C C . TYR A 1 103 ? -3.123 -5.955 -4.237 1.00 97.50 103 TYR A C 1
ATOM 829 O O . TYR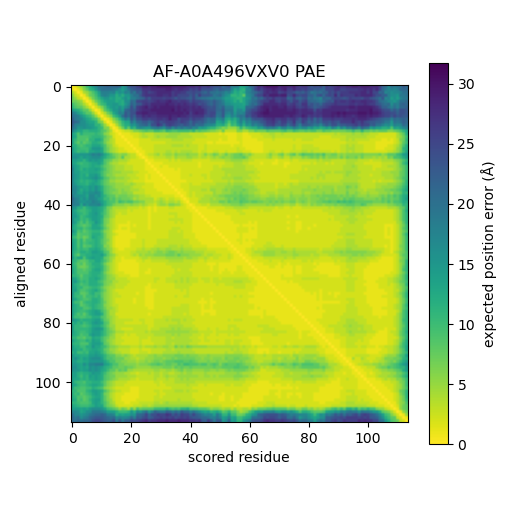 A 1 103 ? -2.971 -4.735 -4.230 1.00 97.50 103 TYR A O 1
ATOM 837 N N . GLY A 1 104 ? -3.931 -6.607 -3.401 1.00 97.50 104 GLY A N 1
ATOM 838 C CA . GLY A 1 104 ? -4.782 -5.936 -2.420 1.00 97.50 104 GLY A CA 1
ATOM 839 C C . GLY A 1 104 ? -4.508 -6.331 -0.974 1.00 97.50 104 GLY A C 1
ATOM 840 O O . GLY A 1 104 ? -4.186 -7.489 -0.691 1.00 97.50 104 GLY A O 1
ATOM 841 N N . TRP A 1 105 ? -4.734 -5.382 -0.064 1.00 97.88 105 TRP A N 1
ATOM 842 C CA . TRP A 1 105 ? -4.742 -5.592 1.385 1.00 97.88 105 TRP A CA 1
ATOM 843 C C . TRP A 1 105 ? -5.871 -4.816 2.051 1.00 97.88 105 TRP A C 1
ATOM 845 O O . TRP A 1 105 ? -6.254 -3.739 1.590 1.00 97.88 105 TRP A O 1
ATOM 855 N N . VAL A 1 106 ? -6.351 -5.343 3.172 1.00 97.81 106 VAL A N 1
ATOM 856 C CA . VAL A 1 106 ? -7.306 -4.680 4.059 1.00 97.81 106 VAL A CA 1
ATOM 857 C C . VAL A 1 106 ? -6.674 -4.515 5.432 1.00 97.81 106 VAL A C 1
ATOM 859 O O . VAL A 1 106 ? -6.155 -5.469 6.006 1.00 97.81 106 VAL A O 1
ATOM 862 N N . LEU A 1 107 ? -6.724 -3.301 5.967 1.00 97.25 107 LEU A N 1
ATOM 863 C CA . LEU A 1 107 ? -6.303 -2.996 7.326 1.00 97.25 107 LEU A CA 1
ATOM 864 C C . LEU A 1 107 ? -7.525 -2.575 8.134 1.00 97.25 107 LEU A C 1
ATOM 866 O O . LEU A 1 107 ? -8.287 -1.703 7.712 1.00 97.25 107 LEU A O 1
ATOM 870 N N . PHE A 1 108 ? -7.673 -3.175 9.311 1.00 95.44 108 PHE A N 1
ATOM 871 C CA . PHE A 1 108 ? -8.668 -2.791 10.303 1.00 95.44 108 PHE A CA 1
ATOM 872 C C . PHE A 1 108 ? -7.967 -2.017 11.408 1.00 95.44 108 PHE A C 1
ATOM 874 O O . PHE A 1 108 ? -7.060 -2.532 12.062 1.00 95.44 108 PHE A O 1
ATOM 881 N N . LYS A 1 109 ? -8.374 -0.770 11.621 1.00 93.06 109 LYS A N 1
ATOM 882 C CA . LYS A 1 109 ? -7.824 0.037 12.703 1.00 93.06 109 LYS A CA 1
ATOM 883 C C . LYS A 1 109 ? -8.565 -0.280 13.984 1.00 93.06 109 LYS A C 1
ATOM 885 O O . LYS A 1 109 ? -9.697 0.147 14.136 1.00 93.06 109 LYS A O 1
ATOM 890 N N . SER A 1 110 ? -7.948 -1.012 14.899 1.00 86.56 110 SER A N 1
ATOM 891 C CA . SER A 1 110 ? -8.513 -1.223 16.232 1.00 86.56 110 SER A CA 1
ATOM 892 C C . SER A 1 110 ? -8.244 -0.025 17.141 1.00 86.56 110 SER A C 1
ATOM 894 O O . SER A 1 110 ? -7.203 0.627 17.015 1.00 86.56 110 SER A O 1
ATOM 896 N N . GLU A 1 111 ? -9.122 0.235 18.107 1.00 75.75 111 GLU A N 1
ATOM 897 C CA . GLU A 1 111 ? -8.749 1.096 19.234 1.00 75.75 111 GLU A CA 1
ATOM 898 C C . GLU A 1 111 ? -7.587 0.469 20.015 1.00 75.75 111 GLU A C 1
ATOM 900 O O . GLU A 1 111 ? -7.663 -0.674 20.473 1.00 75.75 111 GLU A O 1
ATOM 905 N N . THR A 1 112 ? -6.504 1.222 20.213 1.00 59.34 112 THR A N 1
ATOM 906 C CA . THR A 1 112 ? -5.526 0.870 21.242 1.00 59.34 112 THR A CA 1
ATOM 907 C C . THR A 1 112 ? -6.223 1.054 22.585 1.00 59.34 112 THR A C 1
ATOM 909 O O . THR A 1 112 ? -6.457 2.188 23.003 1.00 59.34 112 THR A O 1
ATOM 912 N N . LYS A 1 113 ? -6.599 -0.040 23.256 1.00 39.81 113 LYS A N 1
ATOM 913 C CA . LYS A 1 113 ? -7.020 0.037 24.659 1.00 39.81 113 LYS A CA 1
ATOM 914 C C . LYS A 1 113 ? -5.843 0.588 25.466 1.00 39.81 113 LYS A C 1
ATOM 916 O O . LYS A 1 113 ? -4.805 -0.068 25.534 1.00 39.81 113 LYS A O 1
ATOM 921 N N . ALA A 1 114 ? -6.003 1.803 25.986 1.00 36.59 114 ALA A N 1
ATOM 922 C CA . ALA A 1 114 ? -5.141 2.362 27.024 1.00 36.59 114 ALA A CA 1
ATOM 923 C C . ALA A 1 114 ? -5.332 1.605 28.345 1.00 36.59 114 ALA A C 1
ATOM 925 O O . ALA A 1 114 ? -6.464 1.114 28.582 1.00 36.59 114 ALA A O 1
#

Solvent-accessible surface area (backbone atoms only — not comparable to full-atom values): 6949 Å² total; per-residue (Å²): 129,87,75,61,68,85,82,89,73,94,70,87,75,70,82,61,33,66,63,48,81,44,80,45,74,60,74,52,67,66,67,36,46,74,70,73,48,79,70,95,77,80,44,62,67,61,52,47,53,51,54,59,66,31,44,35,55,51,14,43,39,40,40,37,24,42,31,72,69,34,39,51,51,51,53,51,49,29,59,74,70,73,49,74,65,49,76,67,43,78,56,85,50,99,87,54,81,66,96,54,59,32,34,33,36,41,31,70,36,66,72,80,82,125

Sequence (114 aa):
MPMCRSNGAGTEQKNKFSFITWFLPYLAIEPMLSAGLPEYHFDPAGLFRYIWGLLESECILLIVNQGLAEARLQEQLFEFEALSAEKLGLLDSPFKAFHYPRYGWVLFKSETKA

Mean predicted aligned error: 6.79 Å

Radius of gyration: 15.74 Å; Cα contacts (8 Å, |Δi|>4): 156; chains: 1; bounding box: 32×32×45 Å

Foldseek 3Di:
DQDDDDDDDDDPDPQADQEEEEEDADLDPVVCVVVVHDDPPNDPLVVVVVNVVRYDAQGKYKYKYFAPVRVVSVVVSCVVVVFDKAWPQWDADPVDGDPTTMTMIMGHHHDPDD